Protein AF-A0A967LEX4-F1 (afdb_monomer)

Secondary structure (DSSP, 8-state):
-HHHHHHHHHHHHHH---SSHHHHHHHHHHHHTTT----EE---PPP-SHHHHHHHHHHHHHHHHHHHHHHHTSPP-TTTSEETTEE--S--EE--GGGT-TT-----

Structure (mmCIF, N/CA/C/O backbone):
data_AF-A0A967LEX4-F1
#
_entry.id   AF-A0A967LEX4-F1
#
loop_
_atom_site.group_PDB
_atom_site.id
_atom_site.type_symbol
_atom_site.label_atom_id
_atom_site.label_alt_id
_atom_site.label_comp_id
_atom_site.label_asym_id
_atom_site.label_entity_id
_atom_site.label_seq_id
_atom_site.pdbx_PDB_ins_code
_atom_site.Cartn_x
_atom_site.Cartn_y
_atom_site.Cartn_z
_atom_site.occupancy
_atom_site.B_iso_or_equiv
_atom_site.auth_seq_id
_atom_site.auth_comp_id
_atom_site.auth_asym_id
_atom_site.auth_atom_id
_atom_site.pdbx_PDB_model_num
ATOM 1 N N . ALA A 1 1 ? -9.264 11.678 -32.459 1.00 75.00 1 ALA A N 1
ATOM 2 C CA . ALA A 1 1 ? -8.122 11.458 -31.538 1.00 75.00 1 ALA A CA 1
ATOM 3 C C . ALA A 1 1 ? -8.360 12.028 -30.129 1.00 75.00 1 ALA A C 1
ATOM 5 O O . ALA A 1 1 ? -8.280 11.268 -29.173 1.00 75.00 1 ALA A O 1
ATOM 6 N N . ALA A 1 2 ? -8.690 13.319 -29.970 1.00 88.50 2 ALA A N 1
ATOM 7 C CA . ALA A 1 2 ? -8.870 13.943 -28.647 1.00 88.50 2 ALA A CA 1
ATOM 8 C C . ALA A 1 2 ? -10.004 13.325 -27.800 1.00 88.50 2 ALA A C 1
ATOM 10 O O . ALA A 1 2 ? -9.790 13.013 -26.633 1.00 88.50 2 ALA A O 1
ATOM 11 N N . ALA A 1 3 ? -11.172 13.064 -28.400 1.00 91.81 3 ALA A N 1
ATOM 12 C CA . ALA A 1 3 ? -12.303 12.431 -27.710 1.00 91.81 3 ALA A CA 1
ATOM 13 C C . ALA A 1 3 ? -11.954 11.045 -27.131 1.00 91.81 3 ALA A C 1
ATOM 15 O O . ALA A 1 3 ? -12.278 10.751 -25.984 1.00 91.81 3 ALA A O 1
ATOM 16 N N . VAL A 1 4 ? -11.215 10.230 -27.891 1.00 93.19 4 VAL A N 1
ATOM 17 C CA . VAL A 1 4 ? -10.740 8.911 -27.440 1.00 93.19 4 VAL A CA 1
ATOM 18 C C . VAL A 1 4 ? -9.781 9.056 -26.258 1.00 93.19 4 VAL A C 1
ATOM 20 O O . VAL A 1 4 ? -9.949 8.379 -25.248 1.00 93.19 4 VAL A O 1
ATOM 23 N N . ARG A 1 5 ? -8.82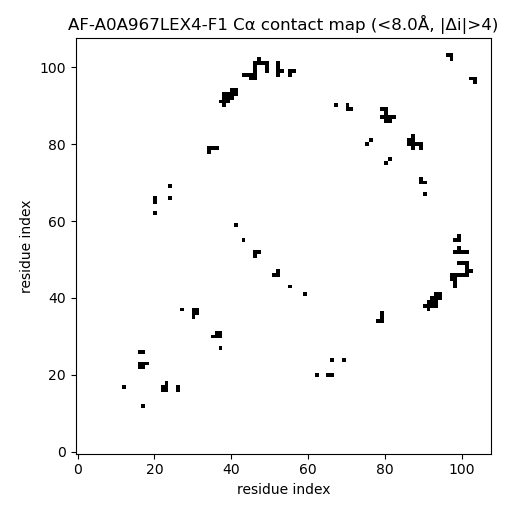2 9.990 -26.330 1.00 91.50 5 ARG A N 1
ATOM 24 C CA . ARG A 1 5 ? -7.879 10.257 -25.231 1.00 91.50 5 ARG A CA 1
ATOM 25 C C . ARG A 1 5 ? -8.606 10.662 -23.943 1.00 91.50 5 ARG A C 1
ATOM 27 O O . ARG A 1 5 ? -8.282 10.152 -22.875 1.00 91.50 5 ARG A O 1
ATOM 34 N N . MET A 1 6 ? -9.616 11.529 -24.039 1.00 91.25 6 MET A N 1
ATOM 35 C CA . MET A 1 6 ? -10.432 11.924 -22.882 1.00 91.25 6 MET A CA 1
ATOM 36 C C . MET A 1 6 ? -11.200 10.742 -22.283 1.00 91.25 6 MET A C 1
ATOM 38 O O . MET A 1 6 ? -11.213 10.585 -21.061 1.00 91.25 6 MET A O 1
ATOM 42 N N . ALA A 1 7 ? -11.795 9.893 -23.126 1.00 91.00 7 ALA A N 1
ATOM 43 C CA . ALA A 1 7 ? -12.495 8.694 -22.676 1.00 91.00 7 ALA A CA 1
ATOM 44 C C . ALA A 1 7 ? -11.547 7.719 -21.953 1.00 91.00 7 ALA A C 1
ATOM 46 O O . ALA A 1 7 ? -11.883 7.222 -20.880 1.00 91.00 7 ALA A O 1
ATOM 47 N N . MET A 1 8 ? -10.332 7.516 -22.477 1.00 89.94 8 MET A N 1
ATOM 48 C CA . MET A 1 8 ? -9.316 6.669 -21.841 1.00 89.94 8 MET A CA 1
ATOM 49 C C . MET A 1 8 ? -8.868 7.217 -20.481 1.00 89.94 8 MET A C 1
ATOM 51 O O . MET A 1 8 ? -8.837 6.465 -19.510 1.00 89.94 8 MET A O 1
ATOM 55 N N . HIS A 1 9 ? -8.593 8.5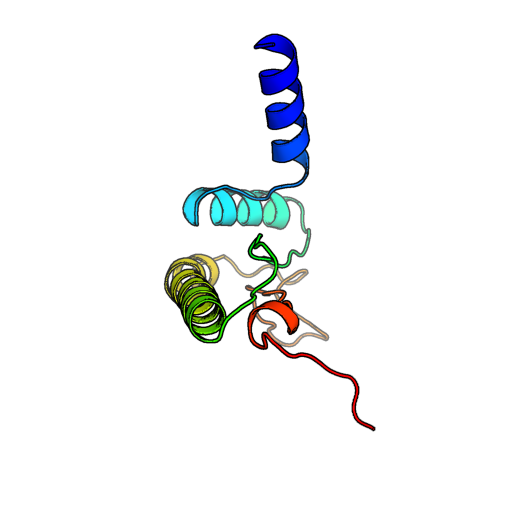22 -20.364 1.00 86.81 9 HIS A N 1
ATOM 56 C CA . HIS A 1 9 ? -8.269 9.126 -19.063 1.00 86.81 9 HIS A CA 1
ATOM 57 C C . HIS A 1 9 ? -9.434 9.031 -18.072 1.00 86.81 9 HIS A C 1
ATOM 59 O O . HIS A 1 9 ? -9.217 8.782 -16.887 1.00 86.81 9 HIS A O 1
ATOM 65 N N . SER A 1 10 ? -10.673 9.217 -18.537 1.00 86.56 10 SER A N 1
ATOM 66 C CA . SER A 1 10 ? -11.862 9.061 -17.695 1.00 86.56 10 SER A CA 1
ATOM 67 C C . SER A 1 10 ? -11.991 7.634 -17.163 1.00 86.56 10 SER A C 1
ATOM 69 O O . SER A 1 10 ? -12.256 7.457 -15.974 1.00 86.56 10 SER A O 1
ATOM 71 N N . LEU A 1 11 ? -11.738 6.633 -18.008 1.00 88.88 11 LEU A N 1
ATOM 72 C CA . LEU A 1 11 ? -11.736 5.234 -17.602 1.00 88.88 11 LEU A CA 1
ATOM 73 C C . LEU A 1 11 ? -10.611 4.940 -16.602 1.00 88.88 11 LEU A C 1
ATOM 75 O O . LEU A 1 11 ? -10.881 4.355 -15.559 1.00 88.88 11 LEU A O 1
ATOM 79 N N . ALA A 1 12 ? -9.384 5.399 -16.869 1.00 86.88 12 ALA A N 1
ATOM 80 C CA . ALA A 1 12 ? -8.237 5.188 -15.984 1.00 86.88 12 ALA A CA 1
ATOM 81 C C . ALA A 1 12 ? -8.486 5.746 -14.573 1.00 86.88 12 ALA A C 1
ATOM 83 O O . ALA A 1 12 ? -8.276 5.043 -13.589 1.00 86.88 12 ALA A O 1
ATOM 84 N N . ARG A 1 13 ? -9.048 6.958 -14.455 1.00 83.69 13 ARG A N 1
ATOM 85 C CA . ARG A 1 13 ? -9.385 7.576 -13.155 1.00 83.69 13 ARG A CA 1
ATOM 86 C C . ARG A 1 13 ? -10.385 6.782 -12.309 1.00 83.69 13 ARG A C 1
ATOM 88 O O . ARG A 1 13 ? -10.500 7.040 -11.117 1.00 83.69 13 ARG A O 1
ATOM 95 N N . ARG A 1 14 ? -11.128 5.834 -12.892 1.00 83.31 14 ARG A N 1
ATOM 96 C CA . ARG A 1 14 ? -12.016 4.947 -12.121 1.00 83.31 14 ARG A CA 1
ATOM 97 C C . ARG A 1 14 ? -11.247 3.860 -11.372 1.00 83.31 14 ARG A C 1
ATOM 99 O O . ARG A 1 14 ? -11.761 3.366 -10.373 1.00 83.31 14 ARG A O 1
ATOM 106 N N . PHE A 1 15 ? -10.055 3.502 -11.851 1.00 85.19 15 PHE A N 1
ATOM 107 C CA . PHE A 1 15 ? -9.245 2.398 -11.330 1.00 85.19 15 PHE A CA 1
ATOM 108 C C . PHE A 1 15 ? -7.933 2.855 -10.680 1.00 85.19 15 PHE A C 1
ATOM 110 O O . PHE A 1 15 ? -7.388 2.132 -9.855 1.00 85.19 15 PHE A O 1
ATOM 117 N N . VAL A 1 16 ? -7.439 4.049 -11.014 1.00 88.75 16 VAL A N 1
ATOM 118 C CA . VAL A 1 16 ? -6.215 4.625 -10.442 1.00 88.75 16 VAL A CA 1
ATOM 119 C C . VAL A 1 16 ? -6.571 5.528 -9.259 1.00 88.75 16 VAL A C 1
ATOM 121 O O . VAL A 1 16 ? -7.386 6.438 -9.394 1.00 88.75 16 VAL A O 1
ATOM 124 N N . GLY A 1 17 ? -5.959 5.274 -8.098 1.00 86.12 17 GLY A N 1
ATOM 125 C CA . GLY A 1 17 ? -6.252 5.976 -6.840 1.00 86.12 17 GLY A CA 1
ATOM 126 C C . GLY A 1 17 ? -5.760 7.427 -6.758 1.00 86.12 17 GLY A C 1
ATOM 127 O O . GLY A 1 17 ? -6.171 8.136 -5.848 1.00 86.12 17 GLY A O 1
ATOM 128 N N . GLY A 1 18 ? -4.916 7.858 -7.695 1.00 90.69 18 GLY A N 1
ATOM 129 C CA . GLY A 1 18 ? -4.318 9.192 -7.775 1.00 90.69 18 GLY A CA 1
ATOM 130 C C . GLY A 1 18 ? -3.022 9.156 -8.592 1.00 90.69 18 GLY A C 1
ATOM 131 O O . GLY A 1 18 ? -2.449 8.084 -8.789 1.00 90.69 18 GLY A O 1
ATOM 132 N N . HIS A 1 19 ? -2.571 10.308 -9.084 1.00 89.88 19 HIS A N 1
ATOM 133 C CA . HIS A 1 19 ? -1.265 10.482 -9.736 1.00 89.88 19 HIS A CA 1
ATOM 134 C C . HIS A 1 19 ? -0.227 11.105 -8.794 1.00 89.88 19 HIS A C 1
ATOM 136 O O . HIS A 1 19 ? 0.964 11.072 -9.098 1.00 89.88 19 HIS A O 1
ATOM 142 N N . THR A 1 20 ? -0.671 11.659 -7.663 1.00 90.69 20 THR A N 1
ATOM 143 C CA . THR A 1 20 ? 0.185 12.186 -6.596 1.00 90.69 20 THR A CA 1
ATOM 144 C C . THR A 1 20 ? -0.170 11.552 -5.256 1.00 90.69 20 THR A C 1
ATOM 146 O O . THR A 1 20 ? -1.237 10.951 -5.090 1.00 90.69 20 THR A O 1
ATOM 149 N N . THR A 1 21 ? 0.728 11.699 -4.285 1.00 90.31 21 THR A N 1
ATOM 150 C CA . THR A 1 21 ? 0.519 11.246 -2.908 1.00 90.31 21 THR A CA 1
ATOM 151 C C . THR A 1 21 ? -0.716 11.905 -2.289 1.00 90.31 21 THR A C 1
ATOM 153 O O . THR A 1 21 ? -1.524 11.230 -1.657 1.00 90.31 21 THR A O 1
ATOM 156 N N . GLU A 1 22 ? -0.918 13.202 -2.516 1.00 91.88 22 GLU A N 1
ATOM 157 C CA . GLU A 1 22 ? -2.053 13.966 -1.987 1.00 91.88 22 GLU A CA 1
ATOM 158 C C . GLU A 1 22 ? -3.380 13.457 -2.558 1.00 91.88 22 GLU A C 1
ATOM 160 O O . GLU A 1 22 ? -4.341 13.256 -1.812 1.00 91.88 22 GLU A O 1
ATOM 165 N N . GLU A 1 23 ? -3.428 13.186 -3.869 1.00 93.38 23 GLU A N 1
ATOM 166 C CA . GLU A 1 23 ? -4.602 12.586 -4.509 1.00 93.38 23 GLU A CA 1
ATOM 167 C C . GLU A 1 23 ? -4.906 11.201 -3.919 1.00 93.38 23 GLU A C 1
ATOM 169 O O . GLU A 1 23 ? -6.062 10.900 -3.605 1.00 93.38 23 GLU A O 1
ATOM 174 N N . ALA A 1 24 ? -3.870 10.380 -3.710 1.00 93.38 24 ALA A N 1
ATOM 175 C CA . ALA A 1 24 ? -4.014 9.053 -3.122 1.00 93.38 24 ALA A CA 1
ATOM 176 C C . ALA A 1 24 ? -4.533 9.116 -1.675 1.00 93.38 24 ALA A C 1
ATOM 178 O O . ALA A 1 24 ? -5.459 8.380 -1.327 1.00 93.38 24 ALA A O 1
ATOM 179 N N . VAL A 1 25 ? -4.008 10.019 -0.838 1.00 93.81 25 VAL A N 1
ATOM 180 C CA . VAL A 1 25 ? -4.485 10.208 0.544 1.00 93.81 25 VAL A CA 1
ATOM 181 C C . VAL A 1 25 ? -5.928 10.699 0.561 1.00 93.81 25 VAL A C 1
ATOM 183 O O . VAL A 1 25 ? -6.755 10.130 1.276 1.00 93.81 25 VAL A O 1
ATOM 186 N N . ALA A 1 26 ? -6.276 11.688 -0.267 1.00 94.38 26 ALA A N 1
ATOM 187 C CA . ALA A 1 26 ? -7.654 12.158 -0.386 1.00 94.38 26 ALA A CA 1
ATOM 188 C C . ALA A 1 26 ? -8.603 11.014 -0.781 1.00 94.38 26 ALA A C 1
ATOM 190 O O . ALA A 1 26 ? -9.715 10.899 -0.253 1.00 94.38 26 ALA A O 1
ATOM 191 N N . ARG A 1 27 ? -8.155 10.115 -1.667 1.00 94.56 27 ARG A N 1
ATOM 192 C CA . ARG A 1 27 ? -8.925 8.932 -2.050 1.00 94.56 27 ARG A CA 1
ATOM 193 C C . ARG A 1 27 ? -9.069 7.929 -0.905 1.00 94.56 27 ARG A C 1
ATOM 195 O O . ARG A 1 27 ? -10.167 7.404 -0.718 1.00 94.56 27 ARG A O 1
ATOM 202 N N . LEU A 1 28 ? -8.017 7.693 -0.121 1.00 94.75 28 LEU A N 1
ATOM 203 C CA . LEU A 1 28 ? -8.087 6.846 1.073 1.00 94.75 28 LEU A CA 1
ATOM 204 C C . LEU A 1 28 ? -9.070 7.402 2.109 1.00 94.75 28 LEU A C 1
ATOM 206 O O . LEU A 1 28 ? -9.881 6.641 2.630 1.00 94.75 28 LEU A O 1
ATOM 210 N N . VAL A 1 29 ? -9.070 8.717 2.349 1.00 95.25 29 VAL A N 1
ATOM 211 C CA . VAL A 1 29 ? -10.027 9.376 3.256 1.00 95.25 29 VAL A CA 1
ATOM 212 C C . VAL A 1 29 ? -11.470 9.153 2.790 1.00 95.25 29 VAL A C 1
ATOM 214 O O . VAL A 1 29 ? -12.331 8.797 3.594 1.00 95.25 29 VAL A O 1
ATOM 217 N N . GLN A 1 30 ? -11.744 9.270 1.485 1.00 95.38 30 GLN A N 1
ATOM 218 C CA . GLN A 1 30 ? -13.074 8.985 0.928 1.00 95.38 30 GLN A CA 1
ATOM 219 C C . GLN A 1 30 ? -13.504 7.522 1.121 1.00 95.38 30 GLN A C 1
ATOM 221 O O . GLN A 1 30 ? -14.675 7.256 1.396 1.00 95.38 30 GLN A O 1
ATOM 226 N N . LEU A 1 31 ? -12.588 6.564 0.947 1.00 95.19 31 LEU A N 1
ATOM 227 C CA . LEU A 1 31 ? -12.871 5.140 1.163 1.00 95.19 31 LEU A CA 1
ATOM 228 C C . LEU A 1 31 ? -13.099 4.841 2.650 1.00 95.19 31 LEU A C 1
ATOM 230 O O . LEU A 1 31 ? -14.077 4.177 3.000 1.00 95.19 31 LEU A O 1
ATOM 234 N N . ARG A 1 32 ? -12.269 5.415 3.523 1.00 95.88 32 ARG A N 1
ATOM 235 C CA . ARG A 1 32 ? -12.388 5.309 4.978 1.00 95.88 32 ARG A CA 1
ATOM 236 C C . ARG A 1 32 ? -13.712 5.869 5.491 1.00 95.88 32 ARG A C 1
ATOM 238 O O . ARG A 1 32 ? -14.366 5.205 6.287 1.00 95.88 32 ARG A O 1
ATOM 245 N N . GLY A 1 33 ? -14.155 7.024 4.987 1.00 96.12 33 GLY A N 1
ATOM 246 C CA . GLY A 1 33 ? -15.464 7.609 5.320 1.00 96.12 33 GLY A CA 1
ATOM 247 C C . GLY A 1 33 ? -16.659 6.738 4.908 1.00 96.12 33 GLY A C 1
ATOM 248 O O . GLY A 1 33 ? -17.769 6.930 5.391 1.00 96.12 33 GLY A O 1
ATOM 249 N N . ARG A 1 34 ? -16.432 5.744 4.041 1.00 97.06 34 ARG A N 1
ATOM 250 C CA . ARG A 1 34 ? -17.412 4.725 3.640 1.00 97.06 34 ARG A CA 1
ATOM 251 C C . ARG A 1 34 ? -17.197 3.385 4.348 1.00 97.06 34 ARG A C 1
ATOM 253 O O . ARG A 1 34 ? -17.802 2.398 3.938 1.00 97.06 34 ARG A O 1
ATOM 260 N N . ASN A 1 35 ? -16.348 3.342 5.377 1.00 96.69 35 ASN A N 1
ATOM 261 C CA . ASN A 1 35 ? -15.962 2.132 6.102 1.00 96.69 35 ASN A CA 1
ATOM 262 C C . ASN A 1 35 ? -15.357 1.038 5.202 1.00 96.69 35 ASN A C 1
ATOM 264 O O . ASN A 1 35 ? -15.569 -0.152 5.422 1.00 96.69 35 ASN A O 1
ATOM 268 N N . LEU A 1 36 ? -14.601 1.441 4.177 1.00 95.56 36 LEU A N 1
ATOM 269 C CA . LEU A 1 36 ? -13.883 0.526 3.294 1.00 95.56 36 LEU A CA 1
ATOM 270 C C . LEU A 1 36 ? -12.393 0.528 3.639 1.00 95.56 36 LEU A C 1
ATOM 272 O O . LEU A 1 36 ? -11.746 1.576 3.613 1.00 95.56 36 LEU A O 1
ATOM 276 N N . ALA A 1 37 ? -11.848 -0.657 3.911 1.00 93.25 37 ALA A N 1
ATOM 277 C CA . ALA A 1 37 ? -10.406 -0.859 3.972 1.00 93.25 37 ALA A CA 1
ATOM 278 C C . ALA A 1 37 ? -9.794 -0.758 2.565 1.00 93.25 37 ALA A C 1
ATOM 280 O O . ALA A 1 37 ? -10.425 -1.117 1.567 1.00 93.25 37 ALA A O 1
ATOM 281 N N . ALA A 1 38 ? -8.556 -0.276 2.488 1.00 93.81 38 ALA A N 1
ATOM 282 C CA . ALA A 1 38 ? -7.840 -0.092 1.234 1.00 93.81 38 ALA A CA 1
ATOM 283 C C . ALA A 1 38 ? -6.356 -0.422 1.402 1.00 93.81 38 ALA A C 1
ATOM 285 O O . ALA A 1 38 ? -5.803 -0.333 2.497 1.00 93.81 38 ALA A O 1
ATOM 286 N N . THR A 1 39 ? -5.718 -0.774 0.292 1.00 95.12 39 THR A N 1
ATOM 287 C CA . THR A 1 39 ? -4.268 -0.930 0.180 1.00 95.12 39 THR A CA 1
ATOM 288 C C . THR A 1 39 ? -3.776 -0.035 -0.950 1.00 95.12 39 THR A C 1
ATOM 290 O O . THR A 1 39 ? -4.452 0.094 -1.975 1.00 95.12 39 THR A O 1
ATOM 293 N N . LEU A 1 40 ? -2.642 0.634 -0.748 1.00 94.62 40 LEU A N 1
ATOM 294 C CA . LEU A 1 40 ? -1.980 1.399 -1.799 1.00 94.62 40 LEU A CA 1
ATOM 295 C C . LEU A 1 40 ? -1.090 0.473 -2.621 1.00 94.62 40 LEU A C 1
ATOM 297 O O . LEU A 1 40 ? -0.383 -0.360 -2.072 1.00 94.62 40 LEU A O 1
ATOM 301 N N . ASP A 1 41 ? -1.087 0.650 -3.933 1.00 93.31 41 ASP A N 1
ATOM 302 C CA . ASP A 1 41 ? -0.181 -0.031 -4.852 1.00 93.31 41 ASP A CA 1
ATOM 303 C C . ASP A 1 41 ? 0.383 1.020 -5.802 1.00 93.31 41 ASP A C 1
ATOM 305 O O . ASP A 1 41 ? -0.373 1.781 -6.413 1.00 93.31 41 ASP A O 1
ATOM 309 N N . LEU A 1 42 ? 1.709 1.086 -5.906 1.00 91.62 42 LEU A N 1
ATOM 310 C CA . LEU A 1 42 ? 2.335 1.930 -6.911 1.00 91.62 42 LEU A CA 1
ATOM 311 C C . LEU A 1 42 ? 2.180 1.253 -8.271 1.00 91.62 42 LEU A C 1
ATOM 313 O O . LEU A 1 42 ? 2.506 0.077 -8.455 1.00 91.62 42 LEU A O 1
ATOM 317 N N . LEU A 1 43 ? 1.674 2.018 -9.233 1.00 87.94 43 LEU A N 1
ATOM 318 C CA . LEU A 1 43 ? 1.666 1.594 -10.622 1.00 87.94 43 LEU A CA 1
ATOM 319 C C . LEU A 1 43 ? 3.067 1.788 -11.197 1.00 87.94 43 LEU A C 1
ATOM 321 O O . LEU A 1 43 ? 3.653 2.868 -11.114 1.00 87.94 43 LEU A O 1
ATOM 325 N N . GLY A 1 44 ? 3.588 0.724 -11.787 1.00 78.38 44 GLY A N 1
ATOM 326 C CA . GLY A 1 44 ? 4.910 0.677 -12.382 1.00 78.38 44 GLY A CA 1
ATOM 327 C C . GLY A 1 44 ? 4.922 -0.261 -13.572 1.00 78.38 44 GLY A C 1
ATOM 328 O O . GLY A 1 44 ? 4.084 -1.158 -13.683 1.00 78.38 44 GLY A O 1
ATOM 329 N N . GLU A 1 45 ? 5.877 -0.028 -14.459 1.00 71.19 45 GLU A N 1
ATOM 330 C CA . GLU A 1 45 ? 6.205 -0.943 -15.546 1.00 71.19 45 GLU A CA 1
ATOM 331 C C . GLU A 1 45 ? 7.160 -2.035 -15.041 1.00 71.19 45 GLU A C 1
ATOM 333 O O . GLU A 1 45 ? 7.666 -1.964 -13.918 1.00 71.19 45 GLU A O 1
ATOM 338 N N . VAL A 1 46 ? 7.385 -3.067 -15.857 1.00 74.88 46 VAL A N 1
ATOM 339 C CA . VAL A 1 46 ? 8.333 -4.138 -15.525 1.00 74.88 46 VAL A CA 1
ATOM 340 C C . VAL A 1 46 ? 9.723 -3.542 -15.317 1.00 74.88 46 VAL A C 1
ATOM 342 O O . VAL A 1 46 ? 10.239 -2.816 -16.161 1.00 74.88 46 VAL A O 1
ATOM 345 N N . THR A 1 47 ? 10.335 -3.879 -14.189 1.00 84.25 47 THR A N 1
ATOM 346 C CA . THR A 1 47 ? 11.709 -3.512 -13.865 1.00 84.25 47 THR A CA 1
ATOM 347 C C . THR A 1 47 ? 12.672 -4.442 -14.595 1.00 84.25 47 THR A C 1
ATOM 349 O O . THR A 1 47 ? 12.672 -5.643 -14.343 1.00 84.25 47 THR A O 1
ATOM 352 N N . LEU A 1 48 ? 13.508 -3.900 -15.485 1.00 86.88 48 LEU A N 1
ATOM 353 C CA . LEU A 1 48 ? 14.418 -4.682 -16.334 1.00 86.88 48 LEU A CA 1
ATOM 354 C C . LEU A 1 48 ? 15.881 -4.583 -15.885 1.00 86.88 48 LEU A C 1
ATOM 356 O O . LEU A 1 48 ? 16.744 -5.315 -16.370 1.00 86.88 48 LEU A O 1
ATOM 360 N N . SER A 1 49 ? 16.178 -3.698 -14.934 1.00 91.06 49 SER A N 1
ATOM 361 C CA . SER A 1 49 ? 17.527 -3.475 -14.422 1.00 91.06 49 SER A CA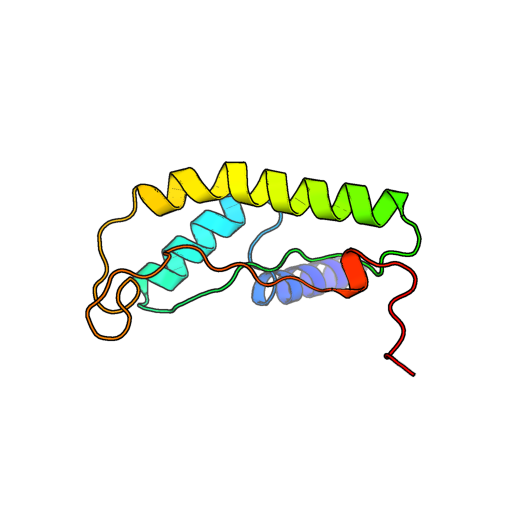 1
ATOM 362 C C . SER A 1 49 ? 17.563 -3.225 -12.915 1.00 91.06 49 SER A C 1
ATOM 364 O O . SER A 1 49 ? 16.620 -2.711 -12.315 1.00 91.06 49 SER A O 1
ATOM 366 N N . HIS A 1 50 ? 18.709 -3.516 -12.293 1.00 90.69 50 HIS A N 1
ATOM 367 C CA . HIS A 1 50 ? 18.948 -3.229 -10.872 1.00 90.69 50 HIS A CA 1
ATOM 368 C C . HIS A 1 50 ? 18.800 -1.735 -10.549 1.00 90.69 50 HIS A C 1
ATOM 370 O O . HIS A 1 50 ? 18.362 -1.358 -9.465 1.00 90.69 50 HIS A O 1
ATOM 376 N N . ARG A 1 51 ? 19.137 -0.864 -11.507 1.00 92.56 51 ARG A N 1
ATOM 377 C CA . ARG A 1 51 ? 18.957 0.581 -11.363 1.00 92.56 51 ARG A CA 1
ATOM 378 C C . ARG A 1 51 ? 17.479 0.943 -11.240 1.00 92.56 51 ARG A C 1
ATOM 380 O O . ARG A 1 51 ? 17.124 1.720 -10.360 1.00 92.56 51 ARG A O 1
ATOM 387 N N . GLU A 1 52 ? 16.635 0.401 -12.110 1.00 91.25 52 GLU A N 1
ATOM 388 C CA . GLU A 1 52 ? 15.188 0.628 -12.054 1.00 91.25 52 GLU A CA 1
ATOM 389 C C . GLU A 1 52 ? 14.582 0.042 -10.776 1.00 91.25 52 GLU A C 1
ATOM 391 O O . GLU A 1 52 ? 13.744 0.703 -10.170 1.00 91.25 52 GLU A O 1
ATOM 396 N N . ALA A 1 53 ? 15.061 -1.121 -10.316 1.00 92.25 53 ALA A N 1
ATOM 397 C CA . ALA A 1 53 ? 14.634 -1.728 -9.053 1.00 92.25 53 ALA A CA 1
ATOM 398 C C . ALA A 1 53 ? 14.901 -0.795 -7.864 1.00 92.25 53 ALA A C 1
ATOM 400 O O . ALA A 1 53 ? 14.009 -0.535 -7.056 1.00 92.25 53 ALA A O 1
ATOM 401 N N . ASN A 1 54 ? 16.105 -0.217 -7.805 1.00 93.06 54 ASN A N 1
ATOM 402 C CA . ASN A 1 54 ? 16.478 0.747 -6.770 1.00 93.06 54 ASN A CA 1
ATOM 403 C C . ASN A 1 54 ? 15.609 2.011 -6.827 1.00 93.06 54 ASN A C 1
ATOM 405 O O . ASN A 1 54 ? 15.158 2.499 -5.792 1.00 93.06 54 ASN A O 1
ATOM 409 N N . VAL A 1 55 ? 15.334 2.535 -8.026 1.00 92.19 55 VAL A N 1
ATOM 410 C CA . VAL A 1 55 ? 14.427 3.684 -8.195 1.00 92.19 55 VAL A CA 1
ATOM 411 C C . VAL A 1 55 ? 13.013 3.329 -7.727 1.00 92.19 55 VAL A C 1
ATOM 413 O O . VAL A 1 55 ? 12.365 4.139 -7.066 1.00 92.19 55 VAL A O 1
ATOM 416 N N . TYR A 1 56 ? 12.527 2.125 -8.030 1.00 92.25 56 TYR A N 1
ATOM 417 C CA . TYR A 1 56 ? 11.202 1.675 -7.611 1.00 92.25 56 TYR A CA 1
ATOM 418 C C . TYR A 1 56 ? 11.101 1.516 -6.089 1.00 92.25 56 TYR A C 1
ATOM 420 O O . TYR A 1 56 ? 10.141 1.986 -5.479 1.00 92.25 56 TYR A O 1
ATOM 428 N N . GLN A 1 57 ? 12.134 0.956 -5.454 1.00 93.50 57 GLN A N 1
ATOM 429 C CA . GLN A 1 57 ? 12.263 0.912 -3.997 1.00 93.50 57 GLN A CA 1
ATOM 430 C C . GLN A 1 57 ? 12.230 2.311 -3.380 1.00 93.50 57 GLN A C 1
ATOM 432 O O . GLN A 1 57 ? 11.462 2.551 -2.450 1.00 93.50 57 GLN A O 1
ATOM 437 N N . GLN A 1 58 ? 13.013 3.250 -3.914 1.00 94.62 58 GLN A N 1
ATOM 438 C CA . GLN A 1 58 ? 13.033 4.630 -3.422 1.00 94.62 58 GLN A CA 1
ATOM 439 C C . GLN A 1 58 ? 11.661 5.302 -3.532 1.00 94.62 58 GLN A C 1
ATOM 441 O O . GLN A 1 58 ? 11.272 6.031 -2.624 1.00 94.62 58 GLN A O 1
ATOM 446 N N . ARG A 1 59 ? 10.889 5.020 -4.590 1.00 92.75 59 ARG A N 1
ATOM 447 C CA . ARG A 1 59 ? 9.513 5.526 -4.724 1.00 92.75 59 ARG A CA 1
ATOM 448 C C . ARG A 1 59 ? 8.587 4.996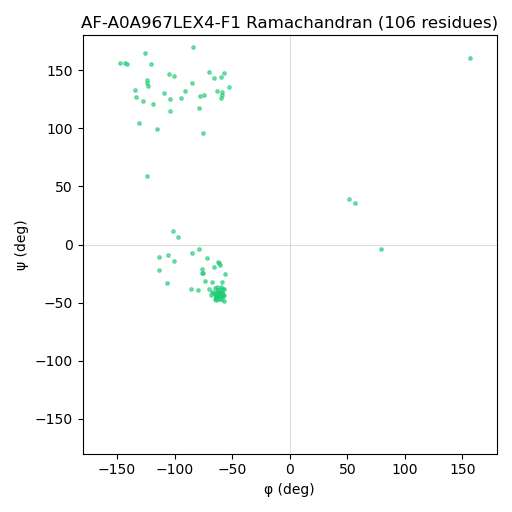 -3.632 1.00 92.75 59 ARG A C 1
ATOM 450 O O . ARG A 1 59 ? 7.802 5.771 -3.096 1.00 92.75 59 ARG A O 1
ATOM 457 N N . TYR A 1 60 ? 8.684 3.715 -3.277 1.00 93.88 60 TYR A N 1
ATOM 458 C CA . TYR A 1 60 ? 7.909 3.165 -2.161 1.00 93.88 60 TYR A CA 1
ATOM 459 C C . TYR A 1 60 ? 8.304 3.775 -0.816 1.00 93.88 60 TYR A C 1
ATOM 461 O O . TYR A 1 60 ? 7.424 4.095 -0.021 1.00 93.88 60 TYR A O 1
ATOM 469 N N . LEU A 1 61 ? 9.603 3.961 -0.568 1.00 95.00 61 LEU A N 1
ATOM 470 C CA . LEU A 1 61 ? 10.081 4.601 0.660 1.00 95.00 61 LEU A CA 1
ATOM 471 C C . LEU A 1 61 ? 9.587 6.049 0.757 1.00 95.00 61 LEU A C 1
ATOM 473 O O . LEU A 1 61 ? 8.996 6.417 1.766 1.00 95.00 61 LEU A O 1
ATOM 477 N N . ALA A 1 62 ? 9.713 6.825 -0.322 1.00 94.00 62 ALA A N 1
ATOM 478 C CA . ALA A 1 62 ? 9.196 8.189 -0.382 1.00 94.00 62 ALA A CA 1
ATOM 479 C C . ALA A 1 62 ? 7.671 8.247 -0.177 1.00 94.00 62 ALA A C 1
ATOM 481 O O . ALA A 1 62 ? 7.178 9.112 0.543 1.00 94.00 62 ALA A O 1
ATOM 482 N N . LEU A 1 63 ? 6.914 7.307 -0.759 1.00 93.25 63 LEU A N 1
ATOM 483 C CA . LEU A 1 63 ? 5.472 7.203 -0.521 1.00 93.25 63 LEU A CA 1
ATOM 484 C C . LEU A 1 63 ? 5.174 6.957 0.964 1.00 93.25 63 LEU A C 1
ATOM 486 O O . LEU A 1 63 ? 4.309 7.619 1.532 1.00 93.25 63 LEU A O 1
ATOM 490 N N . LEU A 1 64 ? 5.882 6.021 1.602 1.00 94.38 64 LEU A N 1
ATOM 491 C CA . LEU A 1 64 ? 5.702 5.727 3.023 1.00 94.38 64 LEU A CA 1
ATOM 492 C C . LEU A 1 64 ? 6.029 6.941 3.896 1.00 94.38 64 LEU A C 1
ATOM 494 O O . LEU A 1 64 ? 5.247 7.253 4.793 1.00 94.38 64 LEU A O 1
ATOM 498 N N . GLU A 1 65 ? 7.128 7.642 3.622 1.00 95.50 65 GLU A N 1
ATOM 499 C CA . GLU A 1 65 ? 7.527 8.855 4.347 1.00 95.50 65 GLU A CA 1
ATOM 500 C C . GLU A 1 65 ? 6.474 9.964 4.238 1.00 95.50 65 GLU A C 1
ATOM 502 O O . GLU A 1 65 ? 6.191 10.648 5.220 1.00 95.50 65 GLU A O 1
ATOM 507 N N . GLN A 1 66 ? 5.847 10.115 3.069 1.00 93.88 66 GLN A N 1
ATOM 508 C CA . GLN A 1 66 ? 4.836 11.146 2.838 1.00 93.88 66 GLN A CA 1
ATOM 509 C C . GLN A 1 66 ? 3.453 10.772 3.394 1.00 93.88 66 GLN A C 1
ATOM 511 O O . GLN A 1 66 ? 2.752 11.637 3.921 1.00 93.88 66 GLN A O 1
ATOM 516 N N . VAL A 1 67 ? 3.031 9.508 3.278 1.00 94.25 67 VAL A N 1
ATOM 517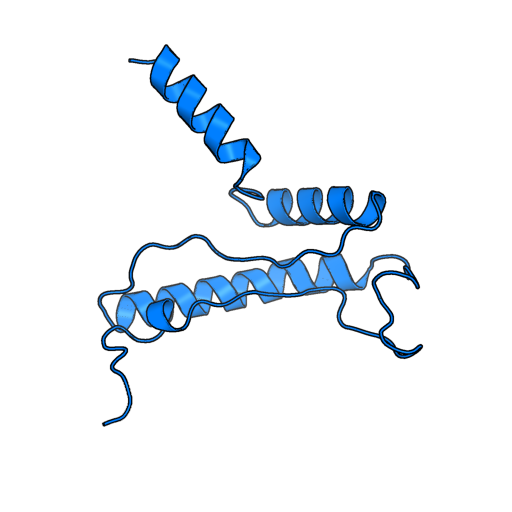 C CA . VAL A 1 67 ? 1.673 9.066 3.653 1.00 94.25 67 VAL A CA 1
ATOM 518 C C . VAL A 1 67 ? 1.562 8.728 5.139 1.00 94.25 67 VAL A C 1
ATOM 520 O O . VAL A 1 67 ? 0.539 9.034 5.752 1.00 94.25 67 VAL A O 1
ATOM 523 N N . SER A 1 68 ? 2.589 8.113 5.736 1.00 94.31 68 SER A N 1
ATOM 524 C CA . SER A 1 68 ? 2.516 7.596 7.114 1.00 94.31 68 SER A CA 1
ATOM 525 C C . SER A 1 68 ? 2.150 8.657 8.164 1.00 94.31 68 SER A C 1
ATOM 527 O O . SER A 1 68 ? 1.290 8.370 8.997 1.00 94.31 68 SER A O 1
ATOM 529 N N . PRO A 1 69 ? 2.705 9.887 8.135 1.00 94.12 69 PRO A N 1
ATOM 530 C CA . PRO A 1 69 ? 2.314 10.928 9.086 1.00 94.12 69 PRO A CA 1
ATOM 531 C C . PRO A 1 69 ? 0.843 11.335 8.941 1.00 94.12 69 PRO A C 1
ATOM 533 O O . PRO A 1 69 ? 0.160 11.561 9.930 1.00 94.12 69 PRO A O 1
ATOM 536 N N . GLN A 1 70 ? 0.320 11.371 7.712 1.00 93.94 70 GLN A N 1
ATOM 537 C CA . GLN A 1 70 ? -1.054 11.811 7.447 1.00 93.94 70 GLN A CA 1
ATOM 538 C C . GLN A 1 70 ? -2.093 10.807 7.959 1.00 93.94 70 GLN A C 1
ATOM 540 O O . GLN A 1 70 ? -3.130 11.202 8.484 1.00 93.94 70 GLN A O 1
ATOM 545 N N . VAL A 1 71 ? -1.820 9.505 7.823 1.00 93.38 71 VAL A N 1
ATOM 546 C CA . VAL A 1 71 ? -2.718 8.445 8.321 1.00 93.38 71 VAL A CA 1
ATOM 547 C C . VAL A 1 71 ? -2.645 8.268 9.841 1.00 93.38 71 VAL A C 1
ATOM 549 O O . VAL A 1 71 ? -3.585 7.757 10.454 1.00 93.38 71 VAL A O 1
ATOM 552 N N . ALA A 1 72 ? -1.524 8.655 10.460 1.00 92.44 72 ALA A N 1
ATOM 553 C CA . ALA A 1 72 ? -1.333 8.564 11.904 1.00 92.44 72 ALA A CA 1
ATOM 554 C C . ALA A 1 72 ? -2.264 9.527 12.657 1.00 92.44 72 ALA A C 1
ATOM 556 O O . ALA A 1 72 ? -2.772 9.170 13.717 1.00 92.44 72 ALA A O 1
ATOM 557 N N . GLU A 1 73 ? -2.576 10.677 12.057 1.00 93.75 73 GLU A N 1
ATOM 558 C CA . GLU A 1 73 ? -3.474 11.698 12.615 1.00 93.75 73 GLU A CA 1
ATOM 559 C C . GLU A 1 73 ? -4.971 11.374 12.454 1.00 93.75 73 GLU A C 1
ATOM 561 O O . GLU A 1 73 ? -5.828 12.122 12.918 1.00 93.75 73 GLU A O 1
ATOM 566 N N . TRP A 1 74 ? -5.332 10.273 11.785 1.00 94.62 74 TRP A N 1
ATOM 567 C CA . TRP A 1 74 ? -6.741 9.914 11.619 1.00 94.62 74 TRP A CA 1
ATOM 568 C C . TRP A 1 74 ? -7.407 9.556 12.950 1.00 94.62 74 TRP A C 1
ATOM 570 O O . TRP A 1 74 ? -6.828 8.879 13.802 1.00 94.62 74 TRP A O 1
ATOM 580 N N . GLU A 1 75 ? -8.675 9.941 13.094 1.00 94.00 75 GLU A N 1
ATOM 581 C CA . GLU A 1 75 ? -9.507 9.478 14.204 1.00 94.00 75 GLU A CA 1
ATOM 582 C C . GLU A 1 75 ? -9.640 7.947 14.185 1.00 94.00 75 GLU A C 1
ATOM 584 O O . GLU A 1 75 ? -9.692 7.327 13.112 1.00 94.00 75 GLU A O 1
ATOM 589 N N . ASP A 1 76 ? -9.689 7.338 15.378 1.00 94.19 76 ASP A N 1
ATOM 590 C CA . ASP A 1 76 ? -9.859 5.888 15.532 1.00 94.19 76 ASP A CA 1
ATOM 591 C C . ASP A 1 76 ? -11.173 5.447 14.880 1.00 94.19 76 ASP A C 1
ATOM 593 O O . ASP A 1 76 ? -12.245 5.961 15.199 1.00 94.19 76 ASP A O 1
ATOM 597 N N . ASN A 1 77 ? -11.095 4.469 13.980 1.00 95.38 77 ASN A N 1
ATOM 598 C CA . ASN A 1 77 ? -12.271 3.796 13.438 1.00 95.38 77 ASN A CA 1
ATOM 599 C C . ASN A 1 77 ? -12.223 2.330 13.878 1.00 95.38 77 ASN A C 1
ATOM 601 O O . ASN A 1 77 ? -11.532 1.542 13.233 1.00 95.38 77 ASN A O 1
ATOM 605 N N . PRO A 1 78 ? -12.962 1.922 14.928 1.00 94.62 78 PRO A N 1
ATOM 606 C CA . PRO A 1 78 ? -12.887 0.565 15.467 1.00 94.62 78 PRO A CA 1
ATOM 607 C C . PRO A 1 78 ? -13.170 -0.551 14.455 1.00 94.62 78 PRO A C 1
ATOM 609 O O . PRO A 1 78 ? -12.690 -1.663 14.650 1.00 94.62 78 PRO A O 1
ATOM 612 N N . LEU A 1 79 ? -13.931 -0.273 13.390 1.00 95.31 79 LEU A N 1
ATOM 613 C CA . LEU A 1 79 ? -14.221 -1.244 12.333 1.00 95.31 79 LEU A CA 1
ATOM 614 C C . LEU A 1 79 ? -13.010 -1.499 11.422 1.00 95.31 79 LEU A C 1
ATOM 616 O O . LEU A 1 79 ? -12.868 -2.600 10.898 1.00 95.31 79 LEU A O 1
ATOM 620 N N . LEU A 1 80 ? -12.159 -0.490 11.215 1.00 95.81 80 LEU A N 1
ATOM 621 C CA . LEU A 1 80 ? -11.029 -0.544 10.279 1.00 95.81 80 LEU A CA 1
ATOM 622 C C . LEU A 1 80 ? -9.671 -0.665 10.977 1.00 95.81 80 LEU A C 1
ATOM 624 O O . LEU A 1 80 ? -8.766 -1.311 10.460 1.00 95.81 80 LEU A O 1
ATOM 628 N N . ASP A 1 81 ? -9.535 -0.063 12.153 1.00 96.00 81 ASP A N 1
ATOM 629 C CA . ASP A 1 81 ? -8.265 0.097 12.861 1.00 96.00 81 ASP A CA 1
ATOM 630 C C . ASP A 1 81 ? -8.064 -0.980 13.927 1.00 96.00 81 ASP A C 1
ATOM 632 O O . ASP A 1 81 ? -7.123 -0.906 14.720 1.00 96.00 81 ASP A O 1
ATOM 636 N N . ARG A 1 82 ? -8.954 -1.980 13.991 1.00 95.44 82 ARG A N 1
ATOM 637 C CA . ARG A 1 82 ? -8.853 -3.077 14.951 1.00 95.44 82 ARG A CA 1
ATOM 638 C C . ARG A 1 82 ? -9.086 -4.426 14.294 1.00 95.44 82 ARG A C 1
ATOM 640 O O . ARG A 1 82 ? -10.075 -4.637 13.605 1.00 95.44 82 ARG A O 1
ATOM 647 N N . ILE A 1 83 ? -8.203 -5.374 14.591 1.00 92.94 83 ILE A N 1
ATOM 648 C CA . ILE A 1 83 ? -8.340 -6.781 14.205 1.00 92.94 83 ILE A CA 1
ATOM 649 C C . ILE A 1 83 ? -8.402 -7.594 15.495 1.00 92.94 83 ILE A C 1
ATOM 651 O O . ILE A 1 83 ? -7.497 -7.522 16.327 1.00 92.94 83 ILE A O 1
ATOM 655 N N . ASN A 1 84 ? -9.494 -8.337 15.696 1.00 93.31 84 ASN A N 1
ATOM 656 C CA . ASN A 1 84 ? -9.750 -9.102 16.925 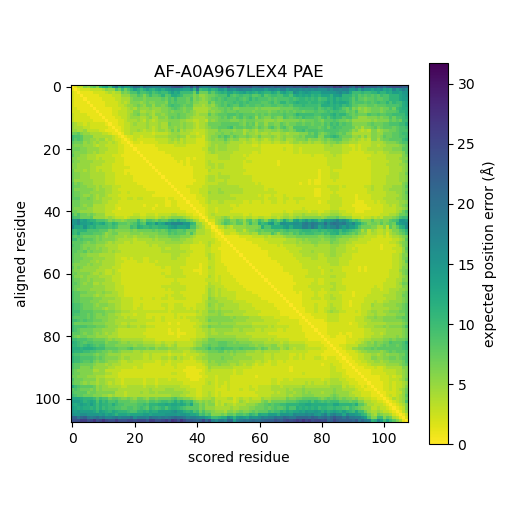1.00 93.31 84 ASN A CA 1
ATOM 657 C C . ASN A 1 84 ? -9.603 -8.249 18.207 1.00 93.31 84 ASN A C 1
ATOM 659 O O . ASN A 1 84 ? -9.033 -8.688 19.205 1.00 93.31 84 ASN A O 1
ATOM 663 N N . GLY A 1 85 ? -10.069 -6.995 18.158 1.00 90.88 85 GLY A N 1
ATOM 664 C CA . GLY A 1 85 ? -10.034 -6.049 19.281 1.00 90.88 85 GLY A CA 1
ATOM 665 C C . GLY A 1 85 ? -8.688 -5.353 19.526 1.00 90.88 85 GLY A C 1
ATOM 666 O O . GLY A 1 85 ? -8.615 -4.469 20.380 1.00 90.88 85 GLY A O 1
ATOM 667 N N . ARG A 1 86 ? -7.635 -5.696 18.775 1.00 93.94 86 ARG A N 1
ATOM 668 C CA . ARG A 1 86 ? -6.299 -5.090 18.900 1.00 93.94 86 ARG A CA 1
ATOM 669 C C . ARG A 1 86 ? -6.061 -4.036 17.819 1.00 93.94 86 ARG A C 1
ATOM 671 O O . ARG A 1 86 ? -6.527 -4.263 16.705 1.00 93.94 86 ARG A O 1
ATOM 678 N N . PRO A 1 87 ? -5.327 -2.942 18.105 1.00 93.81 87 PRO A N 1
ATOM 679 C CA . PRO A 1 87 ? -4.953 -1.957 17.092 1.00 93.81 87 PRO A CA 1
ATOM 680 C C . PRO A 1 87 ? -4.267 -2.602 15.882 1.00 93.81 87 PRO A C 1
ATOM 682 O O . PRO A 1 87 ? -3.394 -3.457 16.041 1.00 93.81 87 PRO A O 1
ATOM 685 N N . ALA A 1 88 ? -4.660 -2.179 14.687 1.00 92.00 88 ALA A N 1
ATOM 686 C CA . ALA A 1 88 ? -4.113 -2.603 13.408 1.00 92.00 88 ALA A CA 1
ATOM 687 C C . ALA A 1 88 ? -3.538 -1.396 12.643 1.00 92.00 88 ALA A C 1
ATOM 689 O O . ALA A 1 88 ? -3.955 -0.259 12.883 1.00 92.00 88 ALA A O 1
ATOM 690 N N . PRO A 1 89 ? -2.582 -1.607 11.720 1.00 92.62 89 PRO A N 1
ATOM 691 C CA . PRO A 1 89 ? -2.053 -0.528 10.895 1.00 92.62 89 PRO A CA 1
ATOM 692 C C . PRO A 1 89 ? -3.153 0.147 10.070 1.00 92.62 89 PRO A C 1
ATOM 694 O O . PRO A 1 89 ? -3.910 -0.519 9.367 1.00 92.62 89 PRO A O 1
ATOM 697 N N . ARG A 1 90 ? -3.195 1.483 10.109 1.00 94.38 90 ARG A N 1
ATOM 698 C CA . ARG A 1 90 ? -4.121 2.295 9.296 1.00 94.38 90 ARG A CA 1
ATOM 699 C C . ARG A 1 90 ? -3.704 2.401 7.831 1.00 94.38 90 ARG A C 1
ATOM 701 O O . ARG A 1 90 ? -4.530 2.704 6.975 1.00 94.38 90 ARG A O 1
ATOM 708 N N . LEU A 1 91 ? -2.423 2.161 7.552 1.00 94.25 91 LEU A N 1
ATOM 709 C CA . LEU A 1 91 ? -1.859 2.131 6.211 1.00 94.25 91 LEU A CA 1
ATOM 710 C C . LEU A 1 91 ? -1.505 0.702 5.830 1.00 94.25 91 LEU A C 1
ATOM 712 O O . LEU A 1 91 ? -0.806 0.000 6.559 1.00 94.25 91 LEU A O 1
ATOM 716 N N . ASN A 1 92 ? -1.964 0.308 4.650 1.00 95.19 92 ASN A N 1
ATOM 717 C CA . ASN A 1 92 ? -1.626 -0.953 4.022 1.00 95.19 92 ASN A CA 1
ATOM 718 C C . ASN A 1 92 ? -1.015 -0.666 2.646 1.00 95.19 92 ASN A C 1
ATOM 720 O O . ASN A 1 92 ? -1.514 0.186 1.907 1.00 95.19 92 ASN A O 1
ATOM 724 N N . LEU A 1 93 ? 0.066 -1.371 2.322 1.00 94.62 93 LEU A N 1
ATOM 725 C CA . LEU A 1 93 ? 0.822 -1.209 1.090 1.00 94.62 93 LEU A CA 1
ATOM 726 C C . LEU A 1 93 ? 0.977 -2.570 0.409 1.00 94.62 93 LEU A C 1
ATOM 728 O O . LEU A 1 93 ? 1.515 -3.511 0.990 1.00 94.62 93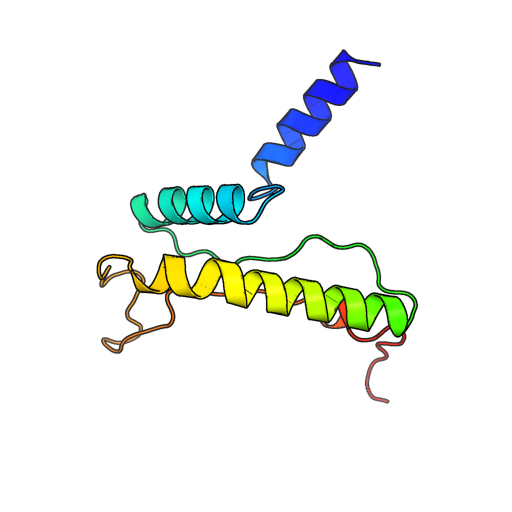 LEU A O 1
ATOM 732 N N . SER A 1 94 ? 0.528 -2.649 -0.835 1.00 95.19 94 SER A N 1
ATOM 733 C CA . SER A 1 94 ? 0.753 -3.768 -1.735 1.00 95.19 94 SER A CA 1
ATOM 734 C C . SER A 1 94 ? 2.027 -3.533 -2.537 1.00 95.19 94 SER A C 1
ATOM 736 O O . SER A 1 94 ? 2.257 -2.459 -3.102 1.00 95.19 94 SER A O 1
ATOM 738 N N . VAL A 1 95 ? 2.867 -4.562 -2.586 1.00 92.44 95 VAL A N 1
ATOM 739 C CA . VAL A 1 95 ? 4.155 -4.531 -3.277 1.00 92.44 95 VAL A CA 1
ATOM 740 C C . VAL A 1 95 ? 4.232 -5.663 -4.292 1.00 92.44 95 VAL A C 1
ATOM 742 O O . VAL A 1 95 ? 3.765 -6.773 -4.038 1.00 92.44 95 VAL A O 1
ATOM 745 N N . LYS A 1 96 ? 4.838 -5.393 -5.450 1.00 90.38 96 LYS A N 1
ATOM 746 C CA . LYS A 1 96 ? 5.077 -6.404 -6.487 1.00 90.38 96 LYS A CA 1
ATOM 747 C C . LYS A 1 96 ? 6.546 -6.810 -6.466 1.00 90.38 96 LYS A C 1
ATOM 749 O O . LYS A 1 96 ? 7.404 -5.988 -6.767 1.00 90.38 96 LYS A O 1
ATOM 754 N N . LEU A 1 97 ? 6.839 -8.070 -6.135 1.00 88.88 97 LEU A N 1
ATOM 755 C CA . LEU A 1 97 ? 8.220 -8.568 -6.009 1.00 88.88 97 LEU A CA 1
ATOM 756 C C . LEU A 1 97 ? 9.039 -8.388 -7.293 1.00 88.88 97 LEU A C 1
ATOM 758 O O . LEU A 1 97 ? 10.201 -7.993 -7.239 1.00 88.88 97 LEU A O 1
ATOM 762 N N . SER A 1 98 ? 8.408 -8.598 -8.450 1.00 87.75 98 SER A N 1
ATOM 763 C CA . SER A 1 98 ? 9.026 -8.418 -9.768 1.00 87.75 98 SER A CA 1
ATOM 764 C C . SER A 1 98 ? 9.488 -6.984 -10.044 1.00 87.75 98 SER A C 1
ATOM 766 O O . SER A 1 98 ? 10.265 -6.763 -10.962 1.00 87.75 98 SER A O 1
ATOM 768 N N . ALA A 1 99 ? 9.031 -6.001 -9.266 1.00 88.25 99 ALA A N 1
ATOM 769 C CA . ALA A 1 99 ? 9.474 -4.619 -9.401 1.00 88.25 99 ALA A CA 1
ATOM 770 C C . ALA A 1 99 ? 10.780 -4.317 -8.636 1.00 88.25 99 ALA A C 1
ATOM 772 O O . ALA A 1 99 ? 11.351 -3.238 -8.772 1.00 88.25 99 ALA A O 1
ATOM 773 N N . PHE A 1 100 ? 11.269 -5.264 -7.827 1.00 88.56 100 PHE A N 1
ATOM 774 C CA . PHE A 1 100 ? 12.533 -5.141 -7.089 1.00 88.56 100 PHE A CA 1
ATOM 775 C C . PHE A 1 100 ? 13.600 -6.132 -7.557 1.00 88.56 100 PHE A C 1
ATOM 777 O O . PHE A 1 100 ? 14.759 -6.015 -7.168 1.00 88.56 100 PHE A O 1
ATOM 784 N N . CYS A 1 101 ? 13.224 -7.111 -8.378 1.00 86.50 101 CYS A N 1
ATOM 785 C CA . CYS A 1 101 ? 14.117 -8.157 -8.851 1.00 86.50 101 CYS A CA 1
ATOM 786 C C . CYS A 1 101 ? 13.980 -8.294 -10.373 1.00 86.50 101 CYS A C 1
ATOM 788 O O . CYS A 1 101 ? 12.984 -8.850 -10.836 1.00 86.50 101 CYS A O 1
ATOM 790 N N . PRO A 1 102 ? 14.959 -7.802 -11.157 1.00 83.94 102 PRO A N 1
ATOM 791 C CA . PRO A 1 102 ? 14.897 -7.871 -12.618 1.00 83.94 102 PRO A CA 1
ATOM 792 C C . PRO A 1 102 ? 14.962 -9.302 -13.175 1.00 83.94 102 PRO A C 1
ATOM 794 O O . PRO A 1 102 ? 14.585 -9.531 -14.319 1.00 83.94 102 PRO A O 1
ATOM 797 N N . GLN A 1 103 ? 15.451 -10.261 -12.383 1.00 84.38 103 GLN A N 1
ATOM 798 C CA . GLN A 1 103 ? 15.558 -11.681 -12.729 1.00 84.38 103 GLN A CA 1
ATOM 799 C C . GLN A 1 103 ? 14.823 -12.540 -11.694 1.00 84.38 103 GLN A C 1
ATOM 801 O O . GLN A 1 103 ? 15.422 -13.368 -11.009 1.00 84.38 103 GLN A O 1
ATOM 806 N N . LEU A 1 104 ? 13.522 -12.294 -11.527 1.00 83.19 104 LEU A N 1
ATOM 807 C CA . LEU A 1 104 ? 12.694 -13.083 -10.620 1.00 83.19 104 LEU A CA 1
ATOM 808 C C . LEU A 1 104 ? 12.383 -14.454 -11.241 1.00 83.19 104 LEU A C 1
ATOM 810 O O . LEU A 1 104 ? 11.430 -14.587 -12.003 1.00 83.19 104 LEU A O 1
ATOM 814 N N . GLU A 1 105 ? 13.174 -15.461 -10.882 1.00 82.81 105 GLU A N 1
ATOM 815 C CA . GLU A 1 105 ? 12.994 -16.854 -11.308 1.00 82.81 105 GLU A CA 1
ATOM 816 C C . GLU A 1 105 ? 12.423 -17.717 -10.163 1.00 82.81 105 GLU A C 1
ATOM 818 O O . GLU A 1 105 ? 12.735 -17.466 -8.991 1.00 82.81 105 GLU A O 1
ATOM 823 N N . PRO A 1 106 ? 11.591 -18.738 -10.453 1.00 83.75 106 PRO A N 1
ATOM 824 C CA . PRO A 1 106 ? 11.197 -19.736 -9.462 1.00 83.75 106 PRO A CA 1
ATOM 825 C C . PRO A 1 106 ? 12.419 -20.434 -8.852 1.00 83.75 106 PRO A C 1
ATOM 827 O O . PRO A 1 106 ? 13.421 -20.657 -9.531 1.00 83.75 106 PRO A O 1
ATOM 830 N N . ALA A 1 107 ? 12.327 -20.826 -7.580 1.00 76.19 107 ALA A N 1
ATOM 831 C CA . ALA A 1 107 ? 13.327 -21.715 -6.999 1.00 76.19 107 ALA A CA 1
ATOM 832 C C . ALA A 1 107 ? 13.301 -23.064 -7.742 1.00 76.19 107 ALA A C 1
ATOM 834 O O . ALA A 1 107 ? 12.217 -23.606 -7.974 1.00 76.19 107 ALA A O 1
ATOM 835 N N . ALA A 1 108 ? 14.479 -23.555 -8.135 1.00 61.56 108 ALA A N 1
ATOM 836 C CA . ALA A 1 108 ? 14.658 -24.863 -8.767 1.00 61.56 108 ALA A CA 1
ATOM 837 C C . ALA A 1 108 ? 14.416 -26.020 -7.788 1.00 61.56 108 ALA A C 1
ATOM 839 O O . ALA A 1 108 ? 14.734 -25.851 -6.586 1.00 61.56 108 ALA A O 1
#

pLDDT: mean 90.81, std 5.71, range [61.56, 97.06]

Solvent-accessible surface area (backbone atoms only — not comparable to full-atom values): 6659 Å² total; per-residue (Å²): 111,69,70,58,54,52,52,51,54,58,56,46,58,76,78,49,64,51,96,47,71,67,46,32,50,55,44,48,52,58,36,46,77,68,77,42,87,72,65,49,63,83,87,77,73,88,24,78,36,71,68,49,1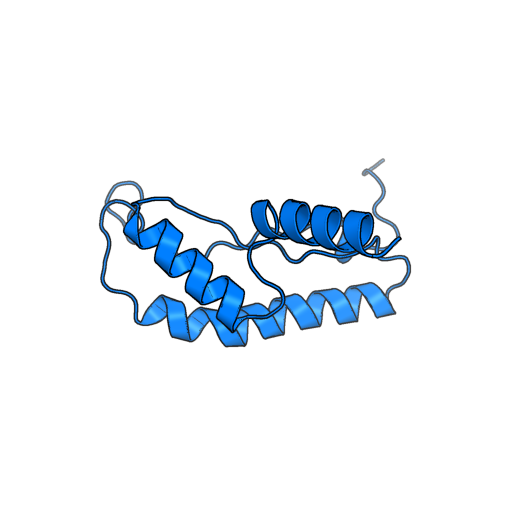2,52,53,48,50,52,51,52,51,53,49,48,68,65,47,50,66,63,56,67,73,52,79,90,43,74,87,70,32,32,59,97,87,36,86,44,74,80,74,45,76,54,82,64,70,55,38,64,33,55,78,76,68,82,86,130

Sequence (108 aa):
AAAVRMAMHSLARRFVGGHTTEEAVARLVQLRGRNLAATLDLLGEVTLSHREANVYQQRYLALLEQVSPQVAEWEDNPLLDRINGRPAPRLNLSVKLSAFCPQLEPAA

Radius of gyration: 16.98 Å; Cα contacts (8 Å, |Δi|>4): 82; chains: 1; bounding box: 36×39×51 Å

Foldseek 3Di:
DVVVVVVVVVVVVVPDQDPDLVSNLVSLVVCVVVVHQDADE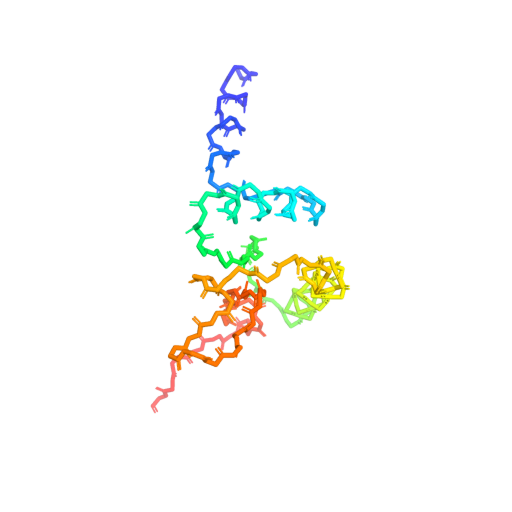DDDDQDQDQVQLVVVVVVVVVSCVVNVVVQVPDDDDCSHQDDPRHGDDSYHYDDDPRRNDNDDDDDD

Nearest PDB structures (foldseek):
  5ur2-assembly1_A  TM=9.554E-01  e=2.741E-05  Bdellovibrio bacteriovorus HD100
  5ur2-assembly2_D  TM=9.559E-01  e=3.768E-05  Bdellovibrio bacteriovorus HD100
  5ur2-assembly2_C  TM=9.536E-01  e=6.679E-05  Bdellovibrio bacteriovorus HD100
  5ur2-assembly1_B  TM=9.533E-01  e=8.614E-05  Bdellovibrio bacteriovorus HD100
  4nma-assembly1_A  TM=8.273E-01  e=9.180E-05  Geobacter sulfurreducens PCA

Mean predicted aligned error: 4.85 Å